Protein AF-A0A858X310-F1 (afdb_monomer_lite)

Structure (mmCIF, N/CA/C/O backbone):
data_AF-A0A858X310-F1
#
_entry.id   AF-A0A858X310-F1
#
loop_
_atom_site.group_PDB
_atom_site.id
_atom_site.type_symbol
_atom_site.label_atom_id
_atom_site.label_alt_id
_atom_site.label_comp_id
_atom_site.label_asym_id
_atom_site.label_entity_id
_atom_site.label_seq_id
_atom_site.pdbx_PDB_ins_code
_atom_site.Cartn_x
_atom_site.Cartn_y
_atom_site.Cartn_z
_atom_site.occupancy
_atom_site.B_iso_or_equiv
_atom_site.auth_seq_id
_atom_site.auth_comp_id
_atom_site.auth_asym_id
_atom_site.auth_atom_id
_atom_site.pdbx_PDB_model_num
ATOM 1 N N . MET A 1 1 ? 49.220 -53.145 19.638 1.00 48.19 1 MET A N 1
ATOM 2 C CA . MET A 1 1 ? 47.936 -53.020 18.907 1.00 48.19 1 MET A CA 1
ATOM 3 C C . MET A 1 1 ? 46.826 -53.355 19.893 1.00 48.19 1 MET A C 1
ATOM 5 O O . MET A 1 1 ? 46.887 -54.436 20.445 1.00 48.19 1 MET A O 1
ATOM 9 N N . TYR A 1 2 ? 45.903 -52.474 20.279 1.00 41.91 2 TYR A N 1
ATOM 10 C CA . TYR A 1 2 ? 44.955 -51.778 19.406 1.00 41.91 2 TYR A CA 1
ATOM 11 C C . TYR A 1 2 ? 44.604 -50.361 19.888 1.00 41.91 2 TYR A C 1
ATOM 13 O O . TYR A 1 2 ? 44.631 -50.037 21.071 1.00 41.91 2 TYR A O 1
ATOM 21 N N . THR A 1 3 ? 44.304 -49.526 18.903 1.00 45.06 3 THR A N 1
ATOM 22 C CA . THR A 1 3 ? 44.274 -48.068 18.940 1.00 45.06 3 THR A CA 1
ATOM 23 C C . THR A 1 3 ? 42.860 -47.544 19.228 1.00 45.06 3 THR A C 1
ATOM 25 O O . THR A 1 3 ? 41.915 -47.929 18.556 1.00 45.06 3 THR A O 1
ATOM 28 N N . ARG A 1 4 ? 42.779 -46.669 20.240 1.00 54.41 4 ARG A N 1
ATOM 29 C CA . ARG A 1 4 ? 41.831 -45.574 20.558 1.00 54.41 4 ARG A CA 1
ATOM 30 C C . ARG A 1 4 ? 40.362 -45.629 20.084 1.00 54.41 4 ARG A C 1
ATOM 32 O O . ARG A 1 4 ? 40.057 -45.540 18.902 1.00 54.41 4 ARG A O 1
ATOM 39 N N . LEU A 1 5 ? 39.475 -45.561 21.085 1.00 55.84 5 LEU A N 1
ATOM 40 C CA . LEU A 1 5 ? 38.083 -45.102 21.011 1.00 55.84 5 LEU A CA 1
ATOM 41 C C . LEU A 1 5 ? 37.989 -43.731 20.314 1.00 55.84 5 LEU A C 1
ATOM 43 O O . LEU A 1 5 ? 38.571 -42.754 20.787 1.00 55.84 5 LEU A O 1
ATOM 47 N N . LEU A 1 6 ? 37.233 -43.658 19.219 1.00 56.06 6 LEU A N 1
ATOM 48 C CA . LEU A 1 6 ? 36.827 -42.407 18.577 1.00 56.06 6 LEU A CA 1
ATOM 49 C C . LEU A 1 6 ? 35.440 -42.019 19.101 1.00 56.06 6 LEU A C 1
ATOM 51 O O . LEU A 1 6 ? 34.444 -42.668 18.791 1.00 56.06 6 LEU A O 1
ATOM 55 N N . ALA A 1 7 ? 35.388 -40.967 19.916 1.00 54.56 7 ALA A N 1
ATOM 56 C CA . ALA A 1 7 ? 34.147 -40.324 20.328 1.00 54.56 7 ALA A CA 1
ATOM 57 C C . ALA A 1 7 ? 33.567 -39.545 19.134 1.00 54.56 7 ALA A C 1
ATOM 59 O O . ALA A 1 7 ? 34.146 -38.554 18.691 1.00 54.56 7 ALA A O 1
ATOM 60 N N . GLY A 1 8 ? 32.444 -40.014 18.587 1.00 54.28 8 GLY A N 1
ATOM 61 C CA . GLY A 1 8 ? 31.709 -39.318 17.533 1.00 54.28 8 GLY A CA 1
ATOM 62 C C . GLY A 1 8 ? 30.947 -38.122 18.100 1.00 54.28 8 GLY A C 1
ATOM 63 O O . GLY A 1 8 ? 29.993 -38.296 18.854 1.00 54.28 8 GLY A O 1
ATOM 64 N N . ALA A 1 9 ? 31.358 -36.906 17.741 1.00 58.72 9 ALA A N 1
ATOM 65 C CA . ALA A 1 9 ? 30.603 -35.692 18.031 1.00 58.72 9 ALA A CA 1
ATOM 66 C C . ALA A 1 9 ? 29.407 -35.586 17.066 1.00 58.72 9 ALA A C 1
ATOM 68 O O . ALA A 1 9 ? 29.581 -35.342 15.873 1.00 58.72 9 ALA A O 1
ATOM 69 N N . ALA A 1 10 ? 28.188 -35.785 17.572 1.00 60.62 10 ALA A N 1
ATOM 70 C CA . ALA A 1 10 ? 26.957 -35.570 16.818 1.00 60.62 10 ALA A CA 1
ATOM 71 C C . ALA A 1 10 ? 26.651 -34.062 16.737 1.00 60.62 10 ALA A C 1
ATOM 73 O O . ALA A 1 10 ? 26.252 -33.446 17.724 1.00 60.62 10 ALA A O 1
ATOM 74 N N . ALA A 1 11 ? 26.861 -33.453 15.567 1.00 67.25 11 ALA A N 1
ATOM 75 C CA . ALA A 1 11 ? 26.523 -32.055 15.311 1.00 67.25 11 ALA A CA 1
ATOM 76 C C . ALA A 1 11 ? 25.018 -31.913 15.008 1.00 67.25 11 ALA A C 1
ATOM 78 O O . ALA A 1 11 ? 24.541 -32.329 13.953 1.00 67.25 11 ALA A O 1
ATOM 79 N N . LEU A 1 12 ? 24.263 -31.333 15.945 1.00 68.25 12 LEU A N 1
ATOM 80 C CA . LEU A 1 12 ? 22.850 -30.981 15.776 1.00 68.25 12 LEU A CA 1
ATOM 81 C C . LEU A 1 12 ? 22.728 -29.756 14.850 1.00 68.25 12 LEU A C 1
ATOM 83 O O . LEU A 1 12 ? 23.022 -28.634 15.258 1.00 68.25 12 LEU A O 1
ATOM 87 N N . LEU A 1 13 ? 22.292 -29.964 13.605 1.00 72.50 13 LEU A N 1
ATOM 88 C CA . LEU A 1 13 ? 21.925 -28.891 12.673 1.00 72.50 13 LEU A CA 1
ATOM 89 C C . LEU A 1 13 ? 20.539 -28.350 13.051 1.00 72.50 13 LEU A C 1
ATOM 91 O O . LEU A 1 13 ? 19.515 -28.958 12.739 1.00 72.50 13 LEU A O 1
ATOM 95 N N . THR A 1 14 ? 20.493 -27.213 13.740 1.00 70.94 14 THR A N 1
ATOM 96 C CA . THR A 1 14 ? 19.242 -26.500 14.012 1.00 70.94 14 THR A CA 1
ATOM 97 C C . THR A 1 14 ? 18.801 -25.747 12.757 1.00 70.94 14 THR A C 1
ATOM 99 O O . THR A 1 14 ? 19.455 -24.815 12.295 1.00 70.94 14 THR A O 1
ATOM 102 N N . ILE A 1 15 ? 17.680 -26.170 12.171 1.00 73.25 15 ILE A N 1
ATOM 103 C CA . ILE A 1 15 ? 17.083 -25.518 11.003 1.00 73.25 15 ILE A CA 1
ATOM 104 C C . ILE A 1 15 ? 16.381 -24.249 11.496 1.00 73.25 15 ILE A C 1
ATOM 106 O O . ILE A 1 15 ? 15.323 -24.319 12.121 1.00 73.25 15 ILE A O 1
ATOM 110 N N . THR A 1 16 ? 16.971 -23.080 11.262 1.00 61.56 16 THR A N 1
ATOM 111 C CA . THR A 1 16 ? 16.319 -21.802 11.556 1.00 61.56 16 THR A CA 1
ATOM 112 C C . THR A 1 16 ? 15.332 -21.478 10.434 1.00 61.56 16 THR A C 1
ATOM 114 O O . THR A 1 16 ? 15.701 -21.200 9.296 1.00 61.56 16 THR A O 1
ATOM 117 N N . SER A 1 17 ? 14.035 -21.551 10.728 1.00 60.31 17 SER A N 1
ATOM 118 C CA . SER A 1 17 ? 12.977 -21.216 9.774 1.00 60.31 17 SER A CA 1
ATOM 119 C C . SER A 1 17 ? 12.923 -19.704 9.535 1.00 60.31 17 SER A C 1
ATOM 121 O O . SER A 1 17 ? 12.580 -18.937 10.436 1.00 60.31 17 SER A O 1
ATOM 123 N N . VAL A 1 18 ? 13.237 -19.273 8.311 1.00 60.16 18 VAL A N 1
ATOM 124 C CA . VAL A 1 18 ? 13.074 -17.880 7.874 1.00 60.16 18 VAL A CA 1
ATOM 125 C C . VAL A 1 18 ? 11.584 -17.599 7.680 1.00 60.16 18 VAL A C 1
ATOM 127 O O . VAL A 1 18 ? 10.957 -18.130 6.766 1.00 60.16 18 VAL A O 1
ATOM 130 N N . VAL A 1 19 ? 11.008 -16.746 8.527 1.00 67.69 19 VAL A N 1
ATOM 131 C CA . VAL A 1 19 ? 9.632 -16.262 8.355 1.00 67.69 19 VAL A CA 1
ATOM 132 C C . VAL A 1 19 ? 9.617 -15.259 7.199 1.00 67.69 19 VAL A C 1
ATOM 134 O O . VAL A 1 19 ? 10.000 -14.104 7.368 1.00 67.69 19 VAL A O 1
ATOM 137 N N . HIS A 1 20 ? 9.194 -15.696 6.012 1.00 62.38 20 HIS A N 1
ATOM 138 C CA . HIS A 1 20 ? 8.901 -14.782 4.907 1.00 62.38 20 HIS A CA 1
ATOM 139 C C . HIS A 1 20 ? 7.556 -14.098 5.157 1.00 62.38 20 HIS A C 1
ATOM 141 O O . HIS A 1 20 ? 6.532 -14.761 5.333 1.00 62.38 20 HIS A O 1
ATOM 147 N N . ALA A 1 21 ? 7.549 -12.766 5.163 1.00 71.06 21 ALA A N 1
ATOM 148 C CA . ALA A 1 21 ? 6.308 -12.007 5.181 1.00 71.06 21 ALA A CA 1
ATOM 149 C C . ALA A 1 21 ? 5.524 -12.304 3.893 1.00 71.06 21 ALA A C 1
ATOM 151 O O . ALA A 1 21 ? 6.023 -12.094 2.788 1.00 71.06 21 ALA A O 1
ATOM 152 N N . LYS A 1 22 ? 4.305 -12.829 4.037 1.00 84.44 22 LYS A N 1
ATOM 153 C CA . LYS A 1 22 ? 3.457 -13.220 2.907 1.00 84.44 22 LYS A CA 1
ATOM 154 C C . LYS A 1 22 ? 2.992 -11.973 2.146 1.00 84.44 22 LYS A C 1
ATOM 156 O O . LYS A 1 22 ? 2.514 -11.016 2.755 1.00 84.44 22 LYS A O 1
ATOM 161 N N . THR A 1 23 ? 3.103 -11.993 0.820 1.00 92.56 23 THR A N 1
ATOM 162 C CA . THR A 1 23 ? 2.455 -11.003 -0.049 1.00 92.56 23 THR A CA 1
ATOM 163 C C . THR A 1 23 ? 0.952 -11.293 -0.130 1.00 92.56 23 THR A C 1
ATOM 165 O O . THR A 1 23 ? 0.587 -12.440 -0.417 1.00 92.56 23 THR A O 1
ATOM 168 N N . PRO A 1 24 ? 0.067 -10.311 0.118 1.00 94.31 24 PRO A N 1
ATOM 169 C CA . PRO A 1 24 ? -1.368 -10.495 -0.087 1.00 94.31 24 PRO A CA 1
ATOM 170 C C . PRO A 1 24 ? -1.697 -10.785 -1.554 1.00 94.31 24 PRO A C 1
ATOM 172 O O . PRO A 1 24 ? -1.082 -10.227 -2.463 1.00 94.31 24 PRO A O 1
ATOM 175 N N . GLY A 1 25 ? -2.636 -11.703 -1.786 1.00 95.88 25 GLY A N 1
ATOM 176 C CA . GLY A 1 25 ? -2.916 -12.223 -3.129 1.00 95.88 25 GLY A CA 1
ATOM 177 C C . GLY A 1 25 ? -3.517 -11.189 -4.080 1.00 95.88 25 GLY A C 1
ATOM 178 O O . GLY A 1 25 ? -3.281 -11.259 -5.278 1.00 95.88 25 GLY A O 1
ATOM 179 N N . ASP A 1 26 ? -4.234 -10.208 -3.543 1.00 96.75 26 ASP A N 1
ATOM 180 C CA . ASP A 1 26 ? -4.872 -9.114 -4.274 1.00 96.75 26 ASP A CA 1
ATOM 181 C C . ASP A 1 26 ? -3.887 -8.065 -4.804 1.00 96.75 26 ASP A C 1
ATOM 183 O O . ASP A 1 26 ? -4.294 -7.203 -5.575 1.00 96.75 26 ASP A O 1
ATOM 187 N N . VAL A 1 27 ? -2.607 -8.128 -4.424 1.00 97.88 27 VAL A N 1
ATOM 188 C CA . VAL A 1 27 ? -1.539 -7.239 -4.926 1.00 97.88 27 VAL A CA 1
ATOM 189 C C . VAL A 1 27 ? -0.282 -7.994 -5.366 1.00 97.88 27 VAL A C 1
ATOM 191 O O . VAL A 1 27 ? 0.713 -7.378 -5.742 1.00 97.88 27 VAL A O 1
ATOM 194 N N . ALA A 1 28 ? -0.294 -9.328 -5.326 1.00 97.56 28 ALA A N 1
ATOM 195 C CA . ALA A 1 28 ? 0.875 -10.148 -5.646 1.00 97.56 28 ALA A CA 1
ATOM 196 C C . ALA A 1 28 ? 1.334 -10.004 -7.107 1.00 97.56 28 ALA A C 1
ATOM 198 O O . ALA A 1 28 ? 2.531 -10.072 -7.380 1.00 97.56 28 ALA A O 1
ATOM 199 N N . ASP A 1 29 ? 0.408 -9.750 -8.030 1.00 98.00 29 ASP A N 1
ATOM 200 C CA . ASP A 1 29 ? 0.676 -9.490 -9.449 1.00 98.00 29 ASP A CA 1
ATOM 201 C C . ASP A 1 29 ? 1.419 -8.167 -9.701 1.00 98.00 29 ASP A C 1
ATOM 203 O O . ASP A 1 29 ? 2.001 -7.978 -10.766 1.00 98.00 29 ASP A O 1
ATOM 207 N N . LEU A 1 30 ? 1.447 -7.255 -8.723 1.00 98.44 30 LEU A N 1
ATOM 208 C CA . LEU A 1 30 ? 2.160 -5.982 -8.846 1.00 98.44 30 LEU A CA 1
ATOM 209 C C . LEU A 1 30 ? 3.672 -6.127 -8.619 1.00 98.44 30 LEU A C 1
ATOM 211 O O . LEU A 1 30 ? 4.430 -5.214 -8.953 1.00 98.44 30 LEU A O 1
ATOM 215 N N . VAL A 1 31 ? 4.143 -7.261 -8.089 1.00 98.00 31 VAL A N 1
ATO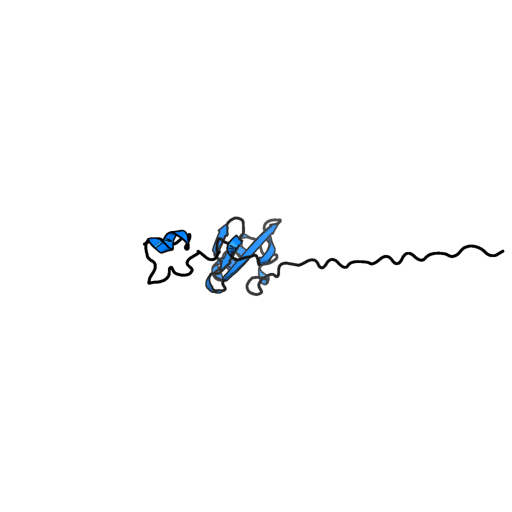M 216 C CA . VAL A 1 31 ? 5.580 -7.531 -7.942 1.00 98.00 31 VAL A CA 1
ATOM 217 C C . VAL A 1 31 ? 6.236 -7.609 -9.326 1.00 98.00 31 VAL A C 1
ATOM 219 O O . VAL A 1 31 ? 5.788 -8.329 -10.211 1.00 98.00 31 VAL A O 1
ATOM 222 N N . GLY A 1 32 ? 7.310 -6.845 -9.516 1.00 97.69 32 GLY A N 1
ATOM 223 C CA . GLY A 1 32 ? 8.016 -6.675 -10.787 1.00 97.69 32 GLY A CA 1
ATOM 224 C C . GLY A 1 32 ? 7.490 -5.527 -11.654 1.00 97.69 32 GLY A C 1
ATOM 225 O O . GLY A 1 32 ? 8.185 -5.106 -12.577 1.00 97.69 32 GLY A O 1
ATOM 226 N N . SER A 1 33 ? 6.318 -4.965 -11.345 1.00 98.38 33 SER A N 1
ATOM 227 C CA . SER A 1 33 ? 5.758 -3.841 -12.100 1.00 98.38 33 SER A CA 1
ATOM 228 C C . SER A 1 33 ? 6.497 -2.529 -11.824 1.00 98.38 33 SER A C 1
ATOM 230 O O . SER A 1 33 ? 7.021 -2.294 -10.730 1.00 98.38 33 SER A O 1
ATOM 232 N N . ARG A 1 34 ? 6.494 -1.636 -12.819 1.00 98.31 34 ARG A N 1
ATOM 233 C CA . ARG A 1 34 ? 7.000 -0.262 -12.695 1.00 98.31 34 ARG A CA 1
ATOM 234 C C . ARG A 1 34 ? 6.211 0.503 -11.637 1.00 98.31 34 ARG A C 1
ATOM 236 O O . ARG A 1 34 ? 4.982 0.498 -11.677 1.00 98.31 34 ARG A O 1
ATOM 243 N N . ALA A 1 35 ? 6.921 1.201 -10.748 1.00 97.62 35 ALA A N 1
ATOM 244 C CA . ALA A 1 35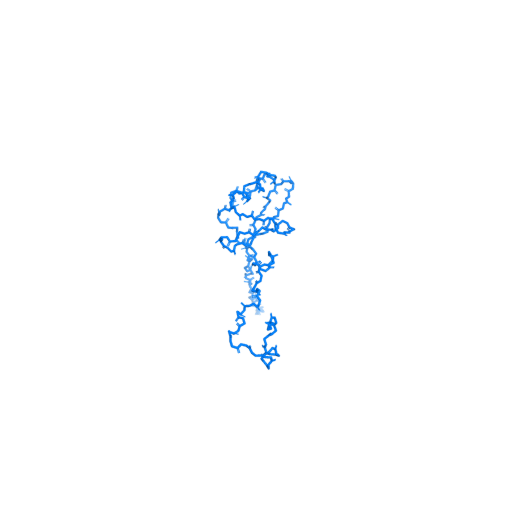 ? 6.321 1.819 -9.566 1.00 97.62 35 ALA A CA 1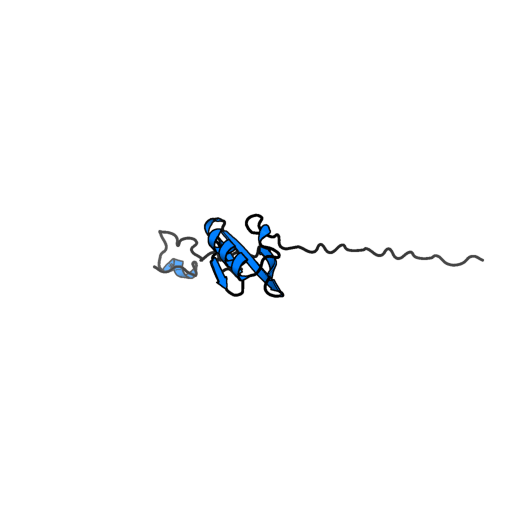
ATOM 245 C C . ALA A 1 35 ? 5.111 2.728 -9.878 1.00 97.62 35 ALA A C 1
ATOM 247 O O . ALA A 1 35 ? 4.056 2.450 -9.320 1.00 97.62 35 ALA A O 1
ATOM 248 N N . PRO A 1 36 ? 5.149 3.678 -10.838 1.00 97.69 36 PRO A N 1
ATOM 249 C CA . PRO A 1 36 ? 3.995 4.555 -11.089 1.00 97.69 36 PRO A CA 1
ATOM 250 C C . PRO A 1 36 ? 2.709 3.813 -11.500 1.00 97.69 36 PRO A C 1
ATOM 252 O O . PRO A 1 36 ? 1.602 4.158 -11.084 1.00 97.69 36 PRO A O 1
ATOM 255 N N . GLY A 1 37 ? 2.851 2.761 -12.314 1.00 97.88 37 GLY A N 1
ATOM 256 C CA . GLY A 1 37 ? 1.721 1.929 -12.729 1.00 97.88 37 GLY A CA 1
ATOM 257 C C . GLY A 1 37 ? 1.210 1.052 -11.587 1.00 97.88 37 GLY A C 1
ATOM 258 O O . GLY A 1 37 ? 0.002 0.944 -11.386 1.00 97.88 37 GLY A O 1
ATOM 259 N N . ALA A 1 38 ? 2.124 0.474 -10.805 1.00 98.25 38 ALA A N 1
ATOM 260 C CA . ALA A 1 38 ? 1.781 -0.320 -9.631 1.00 98.25 38 ALA A CA 1
ATOM 261 C C . ALA A 1 38 ? 1.079 0.521 -8.551 1.00 98.25 38 ALA A C 1
ATOM 263 O O . ALA A 1 38 ? 0.092 0.069 -7.990 1.00 98.25 38 ALA A O 1
ATOM 264 N N . GLU A 1 39 ? 1.514 1.759 -8.310 1.00 98.38 39 GLU A N 1
ATOM 265 C CA . GLU A 1 39 ? 0.882 2.700 -7.372 1.00 98.38 39 GLU A CA 1
ATOM 266 C C . GLU A 1 39 ? -0.554 3.030 -7.786 1.00 98.38 39 GLU A C 1
ATOM 268 O O . GLU A 1 39 ? -1.469 2.982 -6.964 1.00 98.38 39 GLU A O 1
ATOM 273 N N . SER A 1 40 ? -0.776 3.270 -9.081 1.00 98.56 40 SER A N 1
ATOM 274 C CA . SER A 1 40 ? -2.125 3.474 -9.621 1.00 98.56 40 SER A CA 1
ATOM 275 C C . SER A 1 40 ? -3.012 2.239 -9.403 1.00 98.56 40 SER A C 1
ATOM 277 O O . SER A 1 40 ? -4.183 2.360 -9.047 1.00 98.56 40 SER A O 1
ATOM 279 N N . GLN A 1 41 ? -2.454 1.033 -9.567 1.00 98.56 41 GLN A N 1
ATOM 280 C CA . GLN A 1 41 ? -3.167 -0.222 -9.305 1.00 98.56 41 GLN A CA 1
ATOM 281 C C . GLN A 1 41 ? -3.439 -0.448 -7.814 1.00 98.56 41 GLN A C 1
ATOM 283 O O . GLN A 1 41 ? -4.530 -0.889 -7.465 1.00 98.56 41 GLN A O 1
ATOM 288 N N . MET A 1 42 ? -2.494 -0.116 -6.931 1.00 98.50 42 MET A N 1
ATOM 289 C CA . MET A 1 42 ? -2.696 -0.146 -5.479 1.00 98.50 42 MET A CA 1
ATOM 290 C C . MET A 1 42 ? -3.903 0.721 -5.094 1.00 98.50 42 MET A C 1
ATOM 292 O O . MET A 1 42 ? -4.824 0.242 -4.432 1.00 98.50 42 MET A O 1
ATOM 296 N N . GLN A 1 43 ? -3.946 1.964 -5.582 1.00 98.50 43 GLN A N 1
ATOM 297 C CA . GLN A 1 43 ? -5.053 2.897 -5.339 1.00 98.50 43 GLN A CA 1
ATOM 298 C C . GLN A 1 43 ? -6.385 2.374 -5.884 1.00 98.50 43 GLN A C 1
ATOM 300 O O . GLN A 1 43 ? -7.387 2.382 -5.170 1.00 98.50 43 GLN A O 1
ATOM 305 N N . ALA A 1 44 ? -6.396 1.849 -7.113 1.00 98.50 44 ALA A N 1
ATOM 306 C CA . ALA A 1 44 ? -7.589 1.257 -7.720 1.00 98.50 44 ALA A CA 1
ATOM 307 C C . ALA A 1 44 ? -8.143 0.063 -6.919 1.00 98.50 44 ALA A C 1
ATOM 309 O O . ALA A 1 44 ? -9.337 -0.225 -6.977 1.00 98.50 44 ALA A O 1
ATOM 310 N N . ARG A 1 45 ? -7.287 -0.614 -6.147 1.00 98.19 45 ARG A N 1
ATOM 311 C CA . ARG A 1 45 ? -7.633 -1.753 -5.281 1.00 98.19 45 ARG A CA 1
ATOM 312 C C . ARG A 1 45 ? -7.957 -1.338 -3.842 1.00 98.19 45 ARG A C 1
ATOM 314 O O . ARG A 1 45 ? -8.141 -2.194 -2.980 1.00 98.19 45 ARG A O 1
ATOM 321 N N . GLY A 1 46 ? -8.041 -0.035 -3.571 1.00 98.00 46 GLY A N 1
ATOM 322 C CA . GLY A 1 46 ? -8.430 0.508 -2.270 1.00 98.00 46 GLY A CA 1
ATOM 323 C C . GLY A 1 46 ? -7.289 0.626 -1.261 1.00 98.00 46 GLY A C 1
ATOM 324 O O . GLY A 1 46 ? -7.550 0.848 -0.078 1.00 98.00 46 GLY A O 1
ATOM 325 N N . TYR A 1 47 ? -6.037 0.492 -1.701 1.00 98.50 47 TYR A N 1
ATOM 326 C CA . TYR A 1 47 ? -4.886 0.815 -0.867 1.00 98.50 47 TYR A CA 1
ATOM 327 C C . TYR A 1 47 ? -4.579 2.313 -0.904 1.00 98.50 47 TYR A C 1
ATOM 329 O O . TYR A 1 47 ? -4.540 2.933 -1.963 1.00 98.50 47 TYR A O 1
ATOM 33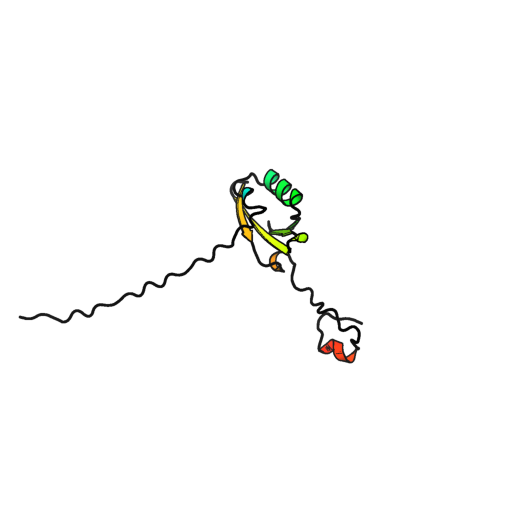7 N N . VAL A 1 48 ? -4.274 2.878 0.259 1.00 98.19 48 VAL A N 1
ATOM 338 C CA . VAL A 1 48 ? -3.854 4.271 0.434 1.00 98.19 48 VAL A CA 1
ATOM 339 C C . VAL A 1 48 ? -2.414 4.296 0.933 1.00 98.19 48 VAL A C 1
ATOM 341 O O . VAL A 1 48 ? -2.097 3.591 1.893 1.00 98.19 48 VAL A O 1
ATOM 344 N N . ASP A 1 49 ? -1.550 5.096 0.306 1.00 97.12 49 ASP A N 1
ATOM 345 C CA . ASP A 1 49 ? -0.192 5.329 0.811 1.00 97.12 49 ASP A CA 1
ATOM 346 C C . ASP A 1 49 ? -0.271 6.126 2.113 1.00 97.12 49 ASP A C 1
ATOM 348 O O . ASP A 1 49 ? -0.818 7.229 2.157 1.00 97.12 49 ASP A O 1
ATOM 352 N N . VAL A 1 50 ? 0.244 5.539 3.189 1.00 96.75 50 VAL A N 1
ATOM 353 C CA . VAL A 1 50 ? 0.237 6.161 4.513 1.00 96.75 50 VAL A CA 1
ATOM 354 C C . VAL A 1 50 ? 1.589 6.757 4.883 1.00 96.75 50 VAL A C 1
ATOM 356 O O . VAL A 1 50 ? 1.613 7.754 5.600 1.00 96.75 50 VAL A O 1
ATOM 359 N N . LYS A 1 51 ? 2.703 6.136 4.465 1.00 93.69 51 LYS A N 1
ATOM 360 C CA . LYS A 1 51 ? 4.088 6.610 4.676 1.00 93.69 51 LYS A CA 1
ATOM 361 C C . LYS A 1 51 ? 5.109 5.570 4.236 1.00 93.69 51 LYS A C 1
ATOM 363 O O . LYS A 1 51 ? 4.917 4.377 4.462 1.00 93.69 51 LYS A O 1
ATOM 368 N N . ASN A 1 52 ? 6.286 6.021 3.796 1.00 93.44 52 ASN A N 1
ATOM 369 C CA . ASN A 1 52 ? 7.478 5.180 3.613 1.00 93.44 52 ASN A CA 1
ATOM 370 C C . ASN A 1 52 ? 7.185 3.891 2.818 1.00 93.44 52 ASN A C 1
ATOM 372 O O . ASN A 1 52 ? 7.552 2.797 3.258 1.00 93.44 52 ASN A O 1
ATOM 376 N N . ASN A 1 53 ? 6.478 4.016 1.688 1.00 95.62 53 ASN A N 1
ATOM 377 C CA . ASN A 1 53 ? 6.027 2.897 0.851 1.00 95.62 53 ASN A CA 1
ATOM 378 C C . ASN A 1 53 ? 5.154 1.876 1.598 1.00 95.62 53 ASN A C 1
ATOM 380 O O . ASN A 1 53 ? 5.152 0.686 1.276 1.00 95.62 53 ASN A O 1
ATOM 384 N N . THR A 1 54 ? 4.445 2.316 2.631 1.00 97.38 54 THR A N 1
ATOM 385 C CA . THR A 1 54 ? 3.499 1.500 3.384 1.00 97.38 54 THR A CA 1
ATOM 386 C C . THR A 1 54 ? 2.098 1.887 2.957 1.00 97.38 54 THR A C 1
ATOM 388 O O . THR A 1 54 ? 1.775 3.068 2.887 1.00 97.38 54 THR A O 1
ATOM 391 N N . TRP A 1 55 ? 1.270 0.886 2.700 1.00 98.19 55 TRP A N 1
ATOM 392 C CA . TRP A 1 55 ? -0.050 1.054 2.127 1.00 98.19 55 TRP A CA 1
ATOM 393 C C . TRP A 1 55 ? -1.098 0.374 2.994 1.00 98.19 55 TRP A C 1
ATOM 395 O O . TRP A 1 55 ? -0.915 -0.769 3.424 1.00 98.19 55 TRP A O 1
ATOM 405 N N . TRP A 1 56 ? -2.203 1.074 3.224 1.00 98.19 56 TRP A N 1
ATOM 406 C CA . TRP A 1 56 ? -3.321 0.609 4.031 1.00 98.19 56 TRP A CA 1
ATOM 407 C C . TRP A 1 56 ? -4.555 0.362 3.175 1.00 98.19 56 TRP A C 1
ATOM 409 O O . TRP A 1 56 ? -4.992 1.257 2.458 1.00 98.19 56 TRP A O 1
ATOM 419 N N . ASN A 1 57 ? -5.153 -0.816 3.309 1.00 97.75 57 ASN A N 1
ATOM 420 C CA . ASN A 1 57 ? -6.484 -1.098 2.796 1.00 97.75 57 ASN A CA 1
ATOM 421 C C . ASN A 1 57 ? -7.456 -1.236 3.973 1.00 97.75 57 ASN A C 1
ATOM 423 O O . ASN A 1 57 ? -7.405 -2.210 4.726 1.00 97.75 57 ASN A O 1
ATOM 427 N N . ALA A 1 58 ? -8.343 -0.250 4.128 1.00 95.44 58 ALA A N 1
ATOM 428 C CA . ALA A 1 58 ? -9.300 -0.201 5.232 1.00 95.44 58 ALA A CA 1
ATOM 429 C C . ALA A 1 58 ? -10.370 -1.297 5.139 1.00 95.44 58 ALA A C 1
ATOM 431 O O . ALA A 1 58 ? -10.809 -1.810 6.164 1.00 95.44 58 ALA A O 1
ATOM 432 N N . SER A 1 59 ? -10.759 -1.687 3.921 1.00 95.25 59 SER A N 1
ATOM 433 C CA . SER A 1 59 ? -11.796 -2.704 3.712 1.00 95.25 59 SER A CA 1
ATOM 434 C C . SER A 1 59 ? -11.341 -4.093 4.165 1.00 95.25 59 SER A C 1
ATOM 436 O O . SER A 1 59 ? -12.124 -4.852 4.730 1.00 95.25 59 SER A O 1
ATOM 438 N N . THR A 1 60 ? -10.055 -4.404 3.983 1.00 95.12 60 THR A N 1
ATOM 439 C CA . THR A 1 60 ? -9.464 -5.701 4.336 1.00 95.12 60 THR A CA 1
ATOM 440 C C . THR A 1 60 ? -8.605 -5.648 5.598 1.00 95.12 60 THR A C 1
ATOM 442 O O . THR A 1 60 ? -7.993 -6.651 5.960 1.00 95.12 60 THR A O 1
ATOM 445 N N . ASN A 1 61 ? -8.523 -4.492 6.265 1.00 94.75 61 ASN A N 1
ATOM 446 C CA . ASN A 1 61 ? -7.624 -4.237 7.394 1.00 94.75 61 ASN A CA 1
ATOM 447 C C . ASN A 1 61 ? -6.165 -4.658 7.125 1.00 94.75 61 ASN A C 1
ATOM 449 O O . ASN A 1 61 ? -5.450 -5.136 8.012 1.00 94.75 61 ASN A O 1
ATOM 453 N N . THR A 1 62 ? -5.722 -4.513 5.875 1.00 96.06 62 THR A N 1
ATOM 454 C CA . THR A 1 62 ? -4.423 -5.015 5.427 1.00 96.06 62 THR A CA 1
ATOM 455 C C . THR A 1 62 ? -3.424 -3.878 5.306 1.00 96.06 62 THR A C 1
ATOM 457 O O . THR A 1 62 ? -3.630 -2.915 4.572 1.00 96.06 62 THR A O 1
ATOM 460 N N . CYS A 1 63 ? -2.302 -4.028 6.006 1.00 96.81 63 CYS A N 1
ATOM 461 C CA . CYS A 1 63 ? -1.150 -3.149 5.887 1.00 96.81 63 CYS A CA 1
ATOM 462 C C . CYS A 1 63 ? -0.035 -3.876 5.135 1.00 96.81 63 CYS A C 1
ATOM 464 O O . CYS A 1 63 ? 0.377 -4.967 5.540 1.00 96.81 63 CYS A O 1
ATOM 466 N N . VAL A 1 64 ? 0.472 -3.280 4.058 1.00 97.88 64 VAL A N 1
ATOM 467 C CA . VAL A 1 64 ? 1.621 -3.808 3.311 1.00 97.88 64 VAL A CA 1
ATOM 468 C C . VAL A 1 64 ? 2.735 -2.785 3.231 1.00 97.88 64 VAL A C 1
ATOM 470 O O . VAL A 1 64 ? 2.487 -1.586 3.234 1.00 97.88 64 VAL A O 1
ATOM 473 N N . ARG A 1 65 ? 3.973 -3.258 3.115 1.00 97.62 65 ARG A N 1
ATOM 474 C CA . ARG A 1 65 ? 5.128 -2.437 2.768 1.00 97.62 65 ARG A CA 1
ATOM 475 C C . ARG A 1 65 ? 5.695 -2.885 1.434 1.00 97.62 65 ARG A C 1
ATOM 477 O O . ARG A 1 65 ? 5.974 -4.068 1.240 1.00 97.62 65 ARG A O 1
ATOM 484 N N . VAL A 1 66 ? 5.867 -1.923 0.542 1.00 98.06 66 VAL A N 1
ATOM 485 C CA . VAL A 1 66 ? 6.452 -2.101 -0.779 1.00 98.06 66 VAL A CA 1
ATOM 486 C C . VAL A 1 66 ? 7.949 -1.829 -0.695 1.00 98.06 66 VAL A C 1
ATOM 488 O O . VAL A 1 66 ? 8.393 -0.805 -0.172 1.00 98.06 66 VAL A O 1
ATOM 491 N N . HIS A 1 67 ? 8.739 -2.749 -1.234 1.00 97.25 67 HIS A N 1
ATOM 492 C CA . HIS A 1 67 ? 10.155 -2.546 -1.479 1.00 97.25 67 HIS A CA 1
ATOM 493 C C . HIS A 1 67 ? 10.351 -2.172 -2.947 1.00 97.25 67 HIS A C 1
ATOM 495 O O . HIS A 1 67 ? 10.090 -2.983 -3.836 1.00 97.25 67 HIS A O 1
ATOM 501 N N . VAL A 1 68 ? 10.812 -0.950 -3.207 1.00 97.38 68 VAL A N 1
ATOM 502 C CA . VAL A 1 68 ? 11.095 -0.474 -4.565 1.00 97.38 68 VAL A CA 1
ATOM 503 C C . VAL A 1 68 ? 12.585 -0.621 -4.849 1.00 97.38 68 VAL A C 1
ATOM 505 O O . VAL A 1 68 ? 13.419 -0.185 -4.060 1.00 97.38 68 VAL A O 1
ATOM 508 N N . SER A 1 69 ? 12.927 -1.221 -5.987 1.00 98.06 69 SER A N 1
ATOM 509 C CA . SER A 1 69 ? 14.302 -1.307 -6.485 1.00 98.06 69 SER A CA 1
ATOM 510 C C . SER A 1 69 ? 14.313 -1.118 -7.995 1.00 98.06 69 SER A C 1
ATOM 512 O O . SER A 1 69 ? 13.440 -1.628 -8.696 1.00 98.06 69 SER A O 1
ATOM 514 N N . GLN A 1 70 ? 15.278 -0.348 -8.501 1.00 97.25 70 GLN A N 1
ATOM 515 C CA . GLN A 1 70 ? 15.405 -0.025 -9.932 1.00 97.25 70 GLN A CA 1
ATOM 516 C C . GLN A 1 70 ? 14.111 0.550 -10.556 1.00 97.25 70 GLN A C 1
ATOM 518 O O . GLN A 1 70 ? 13.830 0.363 -11.739 1.00 97.25 70 GLN A O 1
ATOM 523 N N . GLY A 1 71 ? 13.298 1.248 -9.755 1.00 97.75 71 GLY A N 1
ATOM 524 C CA . GLY A 1 71 ? 12.014 1.811 -10.186 1.00 97.75 71 GLY A CA 1
ATOM 525 C C . GLY A 1 71 ? 10.885 0.788 -10.370 1.00 97.75 71 GLY A C 1
ATOM 526 O O . GLY A 1 71 ? 9.873 1.120 -10.988 1.00 97.7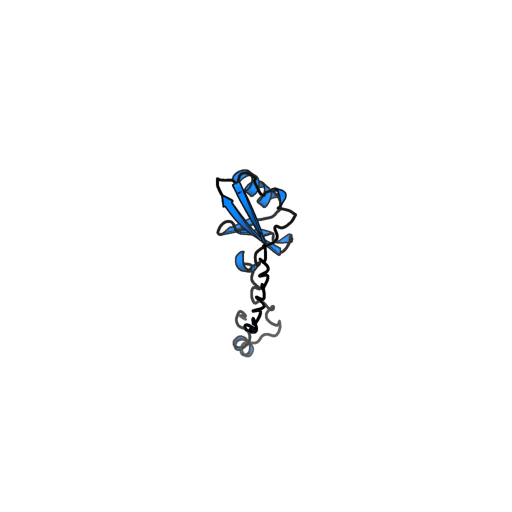5 71 GLY A O 1
ATOM 527 N N . ASN A 1 72 ? 11.044 -0.434 -9.853 1.00 98.38 72 ASN A N 1
ATOM 528 C CA . ASN A 1 72 ? 10.029 -1.488 -9.856 1.00 98.38 72 ASN A CA 1
ATOM 529 C C . ASN A 1 72 ? 9.698 -1.928 -8.428 1.00 98.38 72 ASN A C 1
ATOM 531 O O . ASN A 1 72 ? 10.533 -1.820 -7.526 1.00 98.38 72 ASN A O 1
ATOM 535 N N . TYR A 1 73 ? 8.506 -2.481 -8.228 1.00 98.00 73 TYR A N 1
ATOM 536 C CA . TYR A 1 73 ? 8.134 -3.143 -6.979 1.00 98.00 73 TYR A CA 1
ATOM 537 C C . TYR A 1 73 ? 8.898 -4.467 -6.870 1.00 98.00 73 TYR A C 1
ATOM 539 O O . TYR A 1 73 ? 8.480 -5.488 -7.402 1.00 98.00 73 TYR A O 1
ATOM 547 N N . ALA A 1 74 ? 10.040 -4.465 -6.189 1.00 97.88 74 ALA A N 1
ATOM 548 C CA . ALA A 1 74 ? 10.847 -5.665 -5.972 1.00 97.88 74 ALA A CA 1
ATOM 549 C C . ALA A 1 74 ? 10.182 -6.657 -5.005 1.00 97.88 74 ALA A C 1
ATOM 551 O O . ALA A 1 74 ? 10.485 -7.845 -5.038 1.00 97.88 74 ALA A O 1
ATOM 552 N N . GLY A 1 75 ? 9.274 -6.183 -4.153 1.00 97.31 75 GLY A N 1
ATOM 553 C CA . GLY A 1 75 ? 8.470 -7.043 -3.299 1.00 97.31 75 GLY A CA 1
ATOM 554 C C . GLY A 1 75 ? 7.415 -6.270 -2.524 1.00 97.31 75 GLY A C 1
ATOM 555 O O . GLY A 1 75 ? 7.526 -5.060 -2.327 1.00 97.31 75 GLY A O 1
ATOM 556 N N . ILE A 1 76 ? 6.397 -6.991 -2.067 1.00 97.69 76 ILE A N 1
ATOM 557 C CA . ILE A 1 76 ? 5.324 -6.463 -1.227 1.00 97.69 76 ILE A CA 1
ATOM 558 C C . ILE A 1 76 ? 5.164 -7.413 -0.049 1.00 97.69 76 ILE A C 1
ATOM 560 O O . ILE A 1 76 ? 4.985 -8.614 -0.230 1.00 97.69 76 ILE A O 1
ATOM 564 N N . SER A 1 77 ? 5.254 -6.897 1.167 1.00 96.62 77 SER A N 1
ATOM 565 C CA . SER A 1 77 ? 5.185 -7.701 2.387 1.00 96.62 77 SER A CA 1
ATOM 566 C C . SER A 1 77 ? 4.051 -7.218 3.268 1.00 96.62 77 SER A C 1
ATOM 568 O O . SER A 1 77 ? 3.997 -6.031 3.589 1.00 96.62 77 SER A O 1
ATOM 570 N N . GLN A 1 78 ? 3.177 -8.123 3.708 1.00 95.81 78 GLN A N 1
ATOM 571 C CA . GLN A 1 78 ? 2.222 -7.789 4.757 1.00 95.81 78 GLN A CA 1
ATOM 572 C C . GLN A 1 78 ? 2.964 -7.496 6.067 1.00 95.81 78 GLN A C 1
ATOM 574 O O . GLN A 1 78 ? 3.868 -8.228 6.474 1.00 95.81 78 GLN A O 1
ATOM 579 N N . VAL A 1 79 ? 2.582 -6.407 6.727 1.00 94.75 79 VAL A N 1
ATOM 580 C CA . VAL A 1 79 ? 3.121 -5.976 8.021 1.00 94.75 79 VAL A CA 1
ATOM 581 C C . VAL A 1 79 ? 1.974 -5.753 9.007 1.00 94.75 79 VAL A C 1
ATOM 583 O O . VAL A 1 79 ? 0.797 -5.845 8.658 1.00 94.75 79 VAL A O 1
ATOM 586 N N . LYS A 1 80 ? 2.301 -5.486 10.274 1.00 93.25 80 LYS A N 1
ATOM 587 C CA . LYS A 1 80 ? 1.287 -5.208 11.298 1.00 93.25 80 LYS A CA 1
ATOM 588 C C . LYS A 1 80 ? 0.512 -3.939 10.939 1.00 93.25 80 LYS A C 1
ATOM 590 O O . LYS A 1 80 ? 1.109 -2.964 10.488 1.00 93.25 80 LYS A O 1
ATOM 595 N N . ALA A 1 81 ? -0.787 -3.919 11.229 1.00 93.12 81 ALA A N 1
ATOM 596 C CA . ALA A 1 81 ? -1.648 -2.751 11.028 1.00 93.12 81 ALA A CA 1
ATOM 597 C C . ALA A 1 81 ? -1.074 -1.480 11.695 1.00 93.12 81 ALA A C 1
ATOM 599 O O . ALA A 1 81 ? -1.079 -0.401 11.102 1.00 93.12 81 ALA A O 1
ATOM 600 N N . SER A 1 82 ? -0.432 -1.623 12.860 1.00 91.44 82 SER A N 1
ATOM 601 C CA . SER A 1 82 ? 0.223 -0.517 13.570 1.00 91.44 82 SER A CA 1
ATOM 602 C C . SER A 1 82 ? 1.353 0.149 12.777 1.00 91.44 82 SER A C 1
ATOM 604 O O . SER A 1 82 ? 1.628 1.330 12.981 1.00 91.44 82 SER A O 1
ATOM 606 N N . THR A 1 83 ? 1.981 -0.554 11.827 1.00 93.69 83 THR A N 1
ATOM 607 C CA . THR A 1 83 ? 2.956 0.042 10.899 1.00 93.69 83 THR A CA 1
ATOM 608 C C . THR A 1 83 ? 2.298 1.091 9.999 1.00 93.69 83 THR A C 1
ATOM 610 O O . THR A 1 83 ? 2.892 2.144 9.762 1.00 93.69 83 THR A O 1
ATOM 613 N N . CYS A 1 84 ? 1.043 0.863 9.601 1.00 95.00 84 CYS A N 1
ATOM 614 C CA . CYS A 1 84 ? 0.203 1.826 8.889 1.00 95.00 84 CYS A CA 1
ATOM 615 C C . CYS A 1 84 ? -0.434 2.886 9.807 1.00 95.00 84 CYS A C 1
ATOM 617 O O . CYS A 1 84 ? -1.311 3.625 9.371 1.00 95.00 84 CYS A O 1
ATOM 619 N N . GLY A 1 85 ? -0.047 2.951 11.086 1.00 91.31 85 GLY A N 1
ATOM 620 C CA . GLY A 1 85 ? -0.705 3.810 12.077 1.00 91.31 85 GLY A CA 1
ATOM 621 C C . GLY A 1 85 ? -2.040 3.259 12.582 1.00 91.31 85 GLY A C 1
ATOM 622 O O . GLY A 1 85 ? -2.697 3.908 13.387 1.00 91.31 85 GLY A O 1
ATOM 623 N N . GLN A 1 86 ? -2.418 2.050 12.166 1.00 89.44 86 GLN A N 1
ATOM 624 C CA . GLN A 1 86 ? -3.650 1.388 12.580 1.00 89.44 86 GLN A CA 1
ATOM 625 C C . GLN A 1 86 ? -3.344 0.513 13.798 1.00 89.44 86 GLN A C 1
ATOM 627 O O . GLN A 1 86 ? -3.121 -0.693 13.710 1.00 89.44 86 GLN A O 1
ATOM 632 N N . GLY A 1 87 ? -3.185 1.155 14.949 1.00 73.12 87 GLY A N 1
ATOM 633 C CA . GLY A 1 87 ? -3.238 0.475 16.241 1.00 73.12 87 GLY A CA 1
ATOM 634 C C . GLY A 1 87 ? -4.678 0.440 16.728 1.00 73.12 87 GLY A C 1
ATOM 635 O O . GLY A 1 87 ? -5.511 1.186 16.219 1.00 73.12 87 GLY A O 1
ATOM 636 N N . ALA A 1 88 ? -4.966 -0.376 17.741 1.00 55.91 88 ALA A N 1
ATOM 637 C CA . ALA A 1 88 ? -6.128 -0.114 18.571 1.00 55.91 88 ALA A CA 1
ATOM 638 C C . ALA A 1 88 ? -5.968 1.319 19.095 1.00 55.91 88 ALA A C 1
ATOM 640 O O . ALA A 1 88 ? -5.201 1.560 20.027 1.00 55.91 88 ALA A O 1
ATOM 641 N N . GLY A 1 89 ? -6.635 2.284 18.456 1.00 48.94 89 GLY A N 1
ATOM 642 C CA . GLY A 1 89 ? -7.039 3.479 19.161 1.00 48.94 89 GLY A CA 1
ATOM 643 C C . GLY A 1 89 ? -7.714 2.941 20.405 1.00 48.94 89 GLY A C 1
ATOM 644 O O . GLY A 1 89 ? -8.675 2.179 20.294 1.00 48.94 89 GLY A O 1
ATOM 645 N N . GLY A 1 90 ? -7.110 3.203 21.559 1.00 50.41 90 GLY A N 1
ATOM 646 C CA . GLY A 1 90 ? -7.611 2.832 22.871 1.00 50.41 90 GLY A CA 1
ATOM 647 C C . GLY A 1 90 ? -8.888 3.596 23.185 1.00 50.41 90 GLY A C 1
ATOM 648 O O . GLY A 1 90 ? -8.955 4.313 24.166 1.00 50.41 90 GLY A O 1
ATOM 649 N N . ALA A 1 91 ? -9.881 3.464 22.322 1.00 52.72 91 ALA A N 1
ATOM 650 C CA . ALA A 1 91 ? -11.226 3.242 22.746 1.00 52.72 91 ALA A CA 1
ATOM 651 C C . ALA A 1 91 ? -11.438 1.717 22.593 1.00 52.72 91 ALA A C 1
ATOM 653 O O . ALA A 1 91 ? -12.054 1.244 21.646 1.00 52.72 91 ALA A O 1
ATOM 654 N N . THR A 1 92 ? -11.005 0.890 23.554 1.00 57.06 92 THR A N 1
ATOM 655 C CA . THR A 1 92 ? -12.054 0.382 24.454 1.00 57.06 92 THR A CA 1
ATOM 656 C C . THR A 1 92 ? -13.030 1.517 24.650 1.00 57.06 92 THR A C 1
ATOM 658 O O . THR A 1 92 ? -12.695 2.441 25.385 1.00 57.06 92 THR A O 1
ATOM 661 N N . ALA A 1 93 ? -14.105 1.532 23.848 1.00 65.44 93 ALA A N 1
ATOM 662 C CA . ALA A 1 93 ? -15.127 2.563 23.928 1.00 65.44 93 ALA A CA 1
ATOM 663 C C . ALA A 1 93 ? -15.314 2.859 25.407 1.00 65.44 93 ALA A C 1
ATOM 665 O O . ALA A 1 93 ? -15.530 1.917 26.180 1.00 65.44 93 ALA A O 1
ATOM 666 N N . CYS A 1 94 ? -15.041 4.107 25.797 1.00 77.31 94 CYS A N 1
ATOM 667 C CA . CYS A 1 94 ? -15.086 4.470 27.200 1.00 77.31 94 CYS A CA 1
ATOM 668 C C . CYS A 1 94 ? -16.429 3.965 27.724 1.00 77.31 94 CYS A C 1
ATOM 670 O O . CYS A 1 94 ? -17.432 4.165 27.025 1.00 77.31 94 CYS A O 1
ATOM 672 N N . PRO A 1 95 ? -16.445 3.221 28.846 1.00 81.38 95 PRO A N 1
ATOM 673 C CA . PRO A 1 95 ? -17.685 2.704 29.393 1.00 81.38 95 PRO A CA 1
ATOM 674 C C . PRO A 1 95 ? -18.737 3.819 29.385 1.00 81.38 95 PRO A C 1
ATOM 676 O O . PRO A 1 95 ? -18.408 4.949 29.752 1.00 81.38 95 PRO A O 1
ATOM 679 N N . PRO A 1 96 ? -19.966 3.569 28.906 1.00 79.56 96 PRO A N 1
ATOM 680 C CA . PRO A 1 96 ? -20.981 4.617 28.798 1.00 79.56 96 PRO A CA 1
ATOM 681 C C . PRO A 1 96 ? -21.344 5.233 30.163 1.00 79.56 96 PRO A C 1
ATOM 683 O O . PRO A 1 96 ? -21.951 6.297 30.214 1.00 79.56 96 PRO A O 1
ATOM 686 N N . ASP A 1 97 ? -20.959 4.572 31.254 1.00 85.56 97 ASP A N 1
ATOM 687 C CA . ASP A 1 97 ? -21.082 4.978 32.651 1.00 85.56 97 ASP A CA 1
ATOM 688 C C . ASP A 1 97 ? -19.778 5.535 33.266 1.00 85.56 97 ASP A C 1
ATOM 690 O O . ASP A 1 97 ? -19.693 5.683 34.484 1.00 85.56 97 ASP A O 1
ATOM 694 N N . LEU A 1 98 ? -18.762 5.861 32.454 1.00 85.62 98 LEU A N 1
ATOM 695 C CA . LEU A 1 98 ? -17.485 6.398 32.936 1.00 85.62 98 LEU A CA 1
ATOM 696 C C . LEU A 1 98 ? -17.705 7.679 33.761 1.00 85.62 98 LEU A C 1
ATOM 698 O O . LEU A 1 98 ? -18.300 8.646 33.287 1.00 85.62 98 LEU A O 1
ATOM 702 N N . SER A 1 99 ? -17.174 7.703 34.984 1.00 86.88 99 SER A N 1
ATOM 703 C CA . SER A 1 99 ? -17.182 8.877 35.860 1.00 86.88 99 SER A CA 1
ATOM 704 C C . SER A 1 99 ? -15.783 9.488 36.005 1.00 86.88 99 SER A C 1
ATOM 706 O O . SER A 1 99 ? -14.769 8.873 35.666 1.00 86.88 99 SER A O 1
ATOM 708 N N . GLN A 1 100 ? -15.696 10.693 36.583 1.00 87.25 100 GLN A N 1
ATOM 709 C CA . GLN A 1 100 ? -14.411 11.362 36.843 1.00 87.25 100 GLN A CA 1
ATOM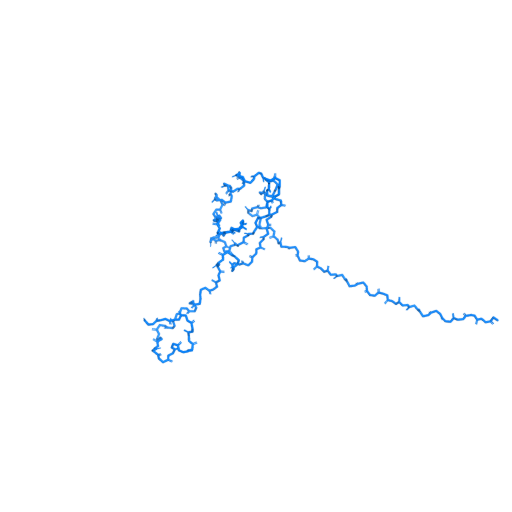 710 C C . GLN A 1 100 ? -13.460 10.498 37.698 1.00 87.25 100 GLN A C 1
ATOM 712 O O . GLN A 1 100 ? -12.242 10.598 37.556 1.00 87.25 100 GLN A O 1
ATOM 717 N N . ALA A 1 101 ? -13.996 9.636 38.572 1.00 87.94 101 ALA A N 1
ATOM 718 C CA . ALA A 1 101 ? -13.202 8.750 39.425 1.00 87.94 101 ALA A CA 1
ATOM 719 C C . ALA A 1 101 ? -12.500 7.632 38.630 1.00 87.94 101 ALA A C 1
ATOM 721 O O . ALA A 1 101 ? -11.432 7.153 39.026 1.00 87.94 101 ALA A O 1
ATOM 722 N N . ASP A 1 102 ? -13.065 7.251 37.485 1.00 86.31 102 ASP A N 1
ATOM 723 C CA . ASP A 1 102 ? -12.605 6.116 36.688 1.00 86.31 102 ASP A CA 1
ATOM 724 C C . ASP A 1 102 ? -11.520 6.509 35.680 1.00 86.31 102 ASP A C 1
ATOM 726 O O . ASP A 1 102 ? -10.727 5.662 35.271 1.00 86.31 102 ASP A O 1
ATOM 730 N N . LEU A 1 103 ? -11.381 7.801 35.362 1.00 84.88 103 LEU A N 1
ATOM 731 C CA . LEU A 1 103 ? -10.360 8.321 34.436 1.00 84.88 103 LEU A CA 1
ATOM 732 C C . LEU A 1 103 ? -8.932 7.855 34.772 1.00 84.88 103 LEU A C 1
ATOM 734 O O . LEU A 1 103 ? -8.132 7.614 33.873 1.00 84.88 103 LEU A O 1
ATOM 738 N N . SER A 1 104 ? -8.618 7.657 36.056 1.00 84.44 104 SER A N 1
ATOM 739 C CA . SER A 1 104 ? -7.312 7.143 36.503 1.00 84.44 104 SER A CA 1
ATOM 740 C C . SER A 1 104 ? -7.008 5.707 36.043 1.00 84.44 104 SER A C 1
ATOM 742 O O . SER A 1 104 ? -5.842 5.334 35.919 1.00 84.44 104 SER A O 1
ATOM 744 N N . LYS A 1 105 ? -8.043 4.902 35.776 1.00 83.50 105 LYS A N 1
ATOM 745 C CA . LYS A 1 105 ? -7.954 3.499 35.335 1.00 83.50 105 LYS A CA 1
ATOM 746 C C . LYS A 1 105 ? -8.142 3.340 33.823 1.00 83.50 105 LYS A C 1
ATOM 748 O O . LYS A 1 105 ? -7.862 2.267 33.294 1.00 83.50 105 LYS A O 1
ATOM 753 N N . HIS A 1 106 ? -8.583 4.395 33.133 1.00 80.00 106 HIS A N 1
ATOM 754 C CA . HIS A 1 106 ? -8.904 4.392 31.704 1.00 80.00 106 HIS A CA 1
ATOM 755 C C . HIS A 1 106 ? -8.061 5.428 30.939 1.00 80.00 106 HIS A C 1
ATOM 757 O O . HIS A 1 106 ? -8.576 6.471 30.526 1.00 80.00 106 HIS A O 1
ATOM 763 N N . PRO A 1 107 ? -6.755 5.166 30.736 1.00 72.75 107 PRO A N 1
ATOM 764 C CA . PRO A 1 107 ? -5.905 6.061 29.963 1.00 72.75 107 PRO A CA 1
ATOM 765 C C . PRO A 1 107 ? -6.418 6.159 28.520 1.00 72.75 107 PRO A C 1
ATOM 767 O O . PRO A 1 107 ? -6.536 5.149 27.830 1.00 72.75 107 PRO A O 1
ATOM 770 N N . GLY A 1 108 ? -6.714 7.382 28.073 1.00 71.81 108 GLY A N 1
ATOM 771 C CA . GLY A 1 108 ? -7.264 7.664 26.740 1.00 71.81 108 GLY A CA 1
ATOM 772 C C . GLY A 1 108 ? -8.749 8.045 26.718 1.00 71.81 108 GLY A C 1
ATOM 773 O O . GLY A 1 108 ? -9.226 8.477 25.673 1.00 71.81 108 GLY A O 1
ATOM 774 N N . CYS A 1 109 ? -9.456 7.950 27.849 1.00 77.75 109 CYS A N 1
ATOM 775 C CA . CYS A 1 109 ? -10.835 8.421 27.992 1.00 77.75 109 CYS A CA 1
ATOM 776 C C . CYS A 1 109 ? -10.905 9.856 28.542 1.00 77.75 109 CYS A C 1
ATOM 778 O O . CYS A 1 109 ? -10.115 10.225 29.410 1.00 77.75 109 CYS A O 1
ATOM 780 N N . SER A 1 110 ? -11.867 10.650 28.061 1.00 76.25 110 SER A N 1
ATOM 781 C CA . SER A 1 110 ? -12.258 11.962 28.606 1.00 76.25 110 SER A CA 1
ATOM 782 C C . SER A 1 110 ? -13.782 12.026 28.764 1.00 76.25 110 SER A C 1
ATOM 784 O O . SER A 1 110 ? -14.482 11.384 27.980 1.00 76.25 110 SER A O 1
ATOM 786 N N . LEU A 1 111 ? -14.279 12.773 29.760 1.00 69.50 111 LEU A N 1
ATOM 787 C CA . LEU A 1 111 ? -15.708 13.097 29.916 1.00 69.50 111 LEU A CA 1
ATOM 788 C C . LEU A 1 111 ? -16.157 14.183 28.935 1.00 69.50 111 LEU A C 1
ATOM 790 O O . LEU A 1 111 ? -15.313 15.051 28.612 1.00 69.50 111 LEU A O 1
#

pLDDT: mean 84.66, std 16.42, range [41.91, 98.56]

Sequence (111 aa):
MYTRLLAGAAALLTITSVVHAKTPGDVADLVGSRAPGAESQMQARGYVDVKNNTWWNASTNTCVRVHVSQGNYAGISQVKASTCGQGAGGATACPPDLSQADLSKHPGCSL

Foldseek 3Di:
DDDDDDDDDDDDDDDDDDDAFDADPQLFVQAFPQQVVSVVSCVVSQWDDQDDQWTARPVVLWIWHFDDDPRGRNDIGTDDSVVSVDDPQPPCPQPPPDDPVCCVVRPNDDD

Secondary structure (DSSP, 8-state):
-------------------PPPPPTTTGGGTTSBHHHHHHHHHHTTEEEEETTEEEETTTTEEEEEEEETTEEEEEEEE-GGGGT----S-S---TT--TTTTTT-TT---

Radius of gyration: 25.08 Å; chains: 1; bounding box: 69×66×52 Å